Protein AF-A0AAD5GA81-F1 (afdb_monomer_lite)

Sequence (145 aa):
MSVRDPRLLFPRLLDACACQGITFKKALFVPNMSIYTKVGSSSSLPPTGSEVDYSWQMTLQTVWEDIICNKRGNPKKVDPVSSVREYDNDTSVKSCENSMVFSSLPLAINYLRKTAEQDKSVRLQVLVTGSIHLIGDVLKLVKKY

Radius of gyration: 19.94 Å; chains: 1; bounding box: 60×32×57 Å

pLDDT: mean 73.56, std 21.44, range [31.12, 93.56]

Secondary structure (DSSP, 8-state):
-PPPPHHHHHHHHHHHHHTTT------EE--S--TT--SS-TT-PPPTT-----HHHHHHHHHHHHHHHHHHS---------------------TT---EE-SSHHHHHHHHHHHHHH-TT--------S-HHHHHHHHHHHH--

InterPro domains:
  IPR001645 Folylpolyglutamate synthetase [PTHR11136] (1-143)
  IPR036615 Mur ligase, C-terminal domain superfamily [G3DSA:3.90.190.20] (56-145)
  IPR036615 Mur ligase, C-terminal domain superfamily [SSF53244] (71-143)

Organism: Ambrosia artemisiifolia (NCBI:txid4212)

Structure (mmCIF, N/CA/C/O backbone):
data_AF-A0AAD5GA81-F1
#
_entry.id   AF-A0AAD5GA81-F1
#
loop_
_atom_site.group_PDB
_atom_site.id
_atom_site.type_symbol
_atom_site.label_atom_id
_atom_site.label_alt_id
_atom_site.label_comp_id
_atom_site.label_asym_id
_atom_site.label_entity_id
_atom_site.label_seq_id
_atom_site.pdbx_PDB_ins_code
_atom_site.Cartn_x
_atom_site.Cartn_y
_atom_site.Cartn_z
_atom_site.occupancy
_atom_site.B_iso_or_equiv
_atom_site.auth_seq_id
_atom_site.auth_comp_id
_atom_site.auth_asym_id
_atom_site.auth_atom_id
_atom_site.pdbx_PDB_model_num
ATOM 1 N N . MET A 1 1 ? 19.587 -5.791 -7.230 1.00 47.44 1 MET A N 1
ATOM 2 C CA . MET A 1 1 ? 18.347 -6.540 -7.538 1.00 47.44 1 MET A CA 1
ATOM 3 C C . MET A 1 1 ? 17.605 -5.762 -8.612 1.00 47.44 1 MET A C 1
ATOM 5 O O . MET A 1 1 ? 17.333 -4.594 -8.374 1.00 47.44 1 MET A O 1
ATOM 9 N N . SER A 1 2 ? 17.339 -6.351 -9.782 1.00 64.00 2 SER A N 1
ATOM 10 C CA . SER A 1 2 ? 16.494 -5.701 -10.797 1.00 64.00 2 SER A CA 1
ATOM 11 C C . SER A 1 2 ? 15.056 -5.625 -10.275 1.00 64.00 2 SER A C 1
ATOM 13 O O . SER A 1 2 ? 14.534 -6.617 -9.758 1.00 64.00 2 SER A O 1
ATOM 15 N N . VAL A 1 3 ? 14.447 -4.441 -10.331 1.00 74.44 3 VAL A N 1
ATOM 16 C CA . VAL A 1 3 ? 13.067 -4.227 -9.887 1.00 74.44 3 VAL A CA 1
ATOM 17 C C . VAL A 1 3 ? 12.136 -4.863 -10.917 1.00 74.44 3 VAL A C 1
ATOM 19 O O . VAL A 1 3 ? 12.261 -4.615 -12.113 1.00 74.44 3 VAL A O 1
ATOM 22 N N . ARG A 1 4 ? 11.223 -5.726 -10.466 1.00 82.25 4 ARG A N 1
ATOM 23 C CA . ARG A 1 4 ? 10.251 -6.367 -11.360 1.00 82.25 4 ARG A CA 1
ATOM 24 C C . ARG A 1 4 ? 9.244 -5.337 -11.869 1.00 82.25 4 ARG A C 1
ATOM 26 O O . ARG A 1 4 ? 8.794 -4.491 -11.101 1.00 82.25 4 ARG A O 1
ATOM 33 N N . ASP A 1 5 ? 8.850 -5.473 -13.131 1.00 89.25 5 ASP A N 1
ATOM 34 C CA . ASP A 1 5 ? 7.887 -4.577 -13.768 1.00 89.25 5 ASP A CA 1
ATOM 35 C C . ASP A 1 5 ? 6.504 -4.642 -13.072 1.00 89.25 5 ASP A C 1
ATOM 37 O O . ASP A 1 5 ? 5.866 -5.707 -13.067 1.00 89.25 5 ASP A O 1
ATOM 41 N N . PRO A 1 6 ? 6.007 -3.530 -12.492 1.00 90.12 6 PRO A N 1
ATOM 42 C CA . PRO A 1 6 ? 4.715 -3.485 -11.815 1.00 90.12 6 PRO A CA 1
ATOM 43 C C . PRO A 1 6 ? 3.542 -3.765 -12.758 1.00 90.12 6 PRO A C 1
ATOM 45 O O . PRO A 1 6 ? 2.535 -4.318 -12.311 1.00 90.12 6 PRO A O 1
ATOM 48 N N . ARG A 1 7 ? 3.684 -3.477 -14.061 1.00 91.56 7 ARG A N 1
ATOM 49 C CA . ARG A 1 7 ? 2.654 -3.764 -15.072 1.00 91.56 7 ARG A CA 1
ATOM 50 C C . ARG A 1 7 ? 2.440 -5.258 -15.278 1.00 91.56 7 ARG A C 1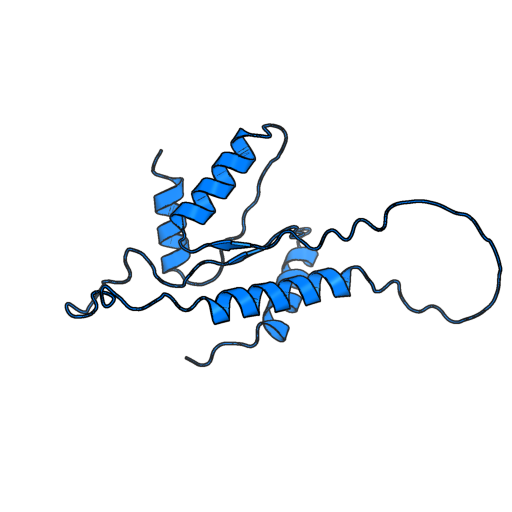
ATOM 52 O O . ARG A 1 7 ? 1.353 -5.664 -15.668 1.00 91.56 7 ARG A O 1
ATOM 59 N N . LEU A 1 8 ? 3.443 -6.084 -14.983 1.00 90.88 8 LEU A N 1
ATOM 60 C CA . LEU A 1 8 ? 3.329 -7.544 -15.030 1.00 90.88 8 LEU A CA 1
ATOM 61 C C . LEU A 1 8 ? 2.941 -8.137 -13.672 1.00 90.88 8 LEU A C 1
ATOM 63 O O . LEU A 1 8 ? 2.270 -9.169 -13.613 1.00 90.88 8 LEU A O 1
ATOM 67 N N . LEU A 1 9 ? 3.365 -7.502 -12.576 1.00 90.94 9 LEU A N 1
ATOM 68 C CA . LEU A 1 9 ? 3.114 -7.990 -11.223 1.00 90.94 9 LEU A CA 1
ATOM 69 C C . LEU A 1 9 ? 1.677 -7.761 -10.759 1.00 90.94 9 LEU A C 1
ATOM 71 O O . LEU A 1 9 ? 1.040 -8.701 -10.280 1.00 90.94 9 LEU A O 1
ATOM 75 N N . PHE A 1 10 ? 1.169 -6.532 -10.876 1.00 91.94 10 PHE A N 1
ATOM 76 C CA . PHE A 1 10 ? -0.140 -6.192 -10.324 1.00 91.94 10 PHE A CA 1
ATOM 77 C C . PHE A 1 10 ? -1.288 -6.965 -10.973 1.00 91.94 10 PHE A C 1
ATOM 79 O O . PHE A 1 10 ? -2.100 -7.488 -10.214 1.00 91.94 10 PHE A O 1
ATOM 86 N N . PRO A 1 11 ? -1.369 -7.148 -12.307 1.00 91.81 11 PRO A N 1
ATOM 87 C CA . PRO A 1 11 ? -2.467 -7.915 -12.890 1.00 91.81 11 PRO A CA 1
ATOM 88 C C . PRO A 1 11 ? -2.500 -9.351 -12.373 1.00 91.81 11 PRO A C 1
ATOM 90 O O . PRO A 1 11 ? -3.552 -9.814 -11.951 1.00 91.81 11 PRO A O 1
ATOM 93 N N . ARG A 1 12 ? -1.337 -10.011 -12.285 1.00 91.31 12 ARG A N 1
ATOM 94 C CA . ARG A 1 12 ? -1.233 -11.384 -11.771 1.00 91.31 12 ARG A CA 1
ATOM 95 C C . ARG A 1 12 ? -1.626 -11.491 -10.301 1.00 91.31 12 ARG A C 1
ATOM 97 O O . ARG A 1 12 ? -2.300 -12.445 -9.928 1.00 91.31 12 ARG A O 1
ATOM 104 N N . LEU A 1 13 ? -1.223 -10.522 -9.476 1.00 91.00 13 LEU A N 1
ATOM 105 C CA . LEU A 1 13 ? -1.645 -10.450 -8.075 1.00 91.00 13 LEU A CA 1
ATOM 106 C C . LEU A 1 13 ? -3.165 -10.280 -7.971 1.00 91.00 13 LEU A C 1
ATOM 108 O O . LEU A 1 13 ? -3.818 -11.011 -7.233 1.00 91.00 13 LEU A O 1
ATOM 112 N N . LEU A 1 14 ? -3.721 -9.332 -8.729 1.00 90.75 14 LEU A N 1
ATOM 113 C CA . LEU A 1 14 ? -5.155 -9.065 -8.758 1.00 90.75 14 LEU A CA 1
ATOM 114 C C . LEU A 1 14 ? -5.945 -10.297 -9.207 1.00 90.75 14 LEU A C 1
ATOM 116 O O . LEU A 1 14 ? -6.953 -10.610 -8.586 1.00 90.75 14 LEU A O 1
ATOM 120 N N . ASP A 1 15 ? -5.494 -10.991 -10.251 1.00 91.00 15 ASP A N 1
ATOM 121 C CA . ASP A 1 15 ? -6.168 -12.177 -10.785 1.00 91.00 15 ASP A CA 1
ATOM 122 C C . ASP A 1 15 ? -6.116 -13.339 -9.787 1.00 91.00 15 ASP A C 1
ATOM 124 O O . ASP A 1 15 ? -7.146 -13.943 -9.496 1.00 91.00 15 ASP A O 1
ATOM 128 N N . ALA A 1 16 ? -4.950 -13.596 -9.183 1.00 92.38 16 ALA A N 1
ATOM 129 C CA . ALA A 1 16 ? -4.801 -14.635 -8.166 1.00 92.38 16 ALA A CA 1
ATOM 130 C C . ALA A 1 16 ? -5.704 -14.385 -6.946 1.00 92.38 16 ALA A C 1
ATOM 132 O O . ALA A 1 16 ? -6.354 -15.306 -6.452 1.00 92.38 16 ALA A O 1
ATOM 133 N N . CYS A 1 17 ? -5.787 -13.136 -6.480 1.00 90.38 17 CYS A N 1
ATOM 134 C CA . CYS A 1 17 ? -6.677 -12.756 -5.386 1.00 90.38 17 CYS A CA 1
ATOM 135 C C . CYS A 1 17 ? -8.157 -12.793 -5.796 1.00 90.38 17 CYS A C 1
ATOM 137 O O . CYS A 1 17 ? -8.992 -13.238 -5.009 1.00 90.38 17 CYS A O 1
ATOM 139 N N . ALA A 1 18 ? -8.495 -12.401 -7.027 1.00 90.12 18 ALA A N 1
ATOM 140 C CA . ALA A 1 18 ? -9.862 -12.461 -7.539 1.00 90.12 18 ALA A CA 1
ATOM 141 C C . ALA A 1 18 ? -10.376 -13.905 -7.642 1.00 90.12 18 ALA A C 1
ATOM 143 O O . ALA A 1 18 ? -11.527 -14.158 -7.293 1.00 90.12 18 ALA A O 1
ATOM 144 N N . CYS A 1 19 ? -9.523 -14.865 -8.022 1.00 90.88 19 CYS A N 1
ATOM 145 C CA . CYS A 1 19 ? -9.850 -16.296 -7.975 1.00 90.88 19 CYS A CA 1
ATOM 146 C C . CYS A 1 19 ? -10.203 -16.785 -6.559 1.00 90.88 19 CYS A C 1
ATOM 148 O O . CYS A 1 19 ? -10.905 -17.780 -6.414 1.00 90.88 19 CYS A O 1
ATOM 150 N N . GLN A 1 20 ? -9.746 -16.080 -5.522 1.00 90.81 20 GLN A N 1
ATOM 151 C CA . GLN A 1 20 ? -10.065 -16.347 -4.118 1.00 90.81 20 GLN A CA 1
ATOM 152 C C . GLN A 1 20 ? -11.218 -15.471 -3.589 1.00 90.81 20 GLN A C 1
ATOM 154 O O . GLN A 1 20 ? -11.482 -15.459 -2.390 1.00 90.81 20 GLN A O 1
ATOM 159 N N . GLY A 1 21 ? -11.897 -14.712 -4.457 1.00 88.25 21 GLY A N 1
ATOM 160 C CA . GLY A 1 21 ? -12.982 -13.802 -4.075 1.00 88.25 21 GLY A CA 1
ATOM 161 C C . GLY A 1 21 ? -12.517 -12.500 -3.411 1.00 88.25 21 GLY A C 1
ATOM 162 O O . GLY A 1 21 ? -13.339 -11.747 -2.891 1.00 88.25 21 GLY A O 1
ATOM 163 N N . ILE A 1 22 ? -11.215 -12.205 -3.425 1.00 89.19 22 ILE A N 1
ATOM 164 C CA . ILE A 1 22 ? -10.642 -11.002 -2.819 1.00 89.19 22 ILE A CA 1
ATOM 165 C C . ILE A 1 22 ? -10.544 -9.904 -3.881 1.00 89.19 22 ILE A C 1
ATOM 167 O O . ILE A 1 22 ? -9.819 -10.028 -4.867 1.00 89.19 22 ILE A O 1
ATOM 171 N N . THR A 1 23 ? -11.241 -8.787 -3.655 1.00 88.12 23 THR A N 1
ATOM 172 C CA . THR A 1 23 ? -11.159 -7.597 -4.516 1.00 88.12 23 THR A CA 1
ATOM 173 C C . THR A 1 23 ? -10.509 -6.435 -3.781 1.00 88.12 23 THR A C 1
ATOM 175 O O . THR A 1 23 ? -10.919 -6.098 -2.669 1.00 88.12 23 THR A O 1
ATOM 178 N N . PHE A 1 24 ? -9.552 -5.769 -4.420 1.00 88.56 24 PHE A N 1
ATOM 179 C CA . PHE A 1 24 ? -8.898 -4.596 -3.849 1.00 88.56 24 PHE A CA 1
ATOM 180 C C . PHE A 1 24 ? -9.608 -3.310 -4.267 1.00 88.56 24 PHE A C 1
ATOM 182 O O . PHE A 1 24 ? -9.969 -3.132 -5.430 1.00 88.56 24 PHE A O 1
ATOM 189 N N . LYS A 1 25 ? -9.806 -2.405 -3.305 1.00 85.25 25 LYS A N 1
ATOM 190 C CA . LYS A 1 25 ? -10.414 -1.085 -3.539 1.00 85.25 25 LYS A CA 1
ATOM 191 C C . LYS A 1 25 ? -9.382 0.039 -3.601 1.00 85.25 25 LYS A C 1
ATOM 193 O O . LYS A 1 25 ? -9.598 1.008 -4.317 1.00 85.25 25 LYS A O 1
ATOM 198 N N . LYS A 1 26 ? -8.295 -0.083 -2.833 1.00 89.00 26 LYS A N 1
ATOM 199 C CA . LYS A 1 26 ? -7.243 0.929 -2.671 1.00 89.00 26 LYS A CA 1
ATOM 200 C C . LYS A 1 26 ? -5.885 0.244 -2.517 1.00 89.00 26 LYS A C 1
ATOM 202 O O . LYS A 1 26 ? -5.837 -0.870 -1.993 1.00 89.00 26 LYS A O 1
ATOM 207 N N . ALA A 1 27 ? -4.812 0.923 -2.915 1.00 92.94 27 ALA A N 1
ATOM 208 C CA . ALA A 1 27 ? -3.441 0.529 -2.601 1.00 92.94 27 ALA A CA 1
ATOM 209 C C . ALA A 1 27 ? -2.724 1.649 -1.842 1.00 92.94 27 ALA A C 1
ATOM 211 O O . ALA A 1 27 ? -2.877 2.827 -2.163 1.00 92.94 27 ALA A O 1
ATOM 212 N N . LEU A 1 28 ? -1.951 1.274 -0.823 1.00 93.56 28 LEU A N 1
ATOM 213 C CA . LEU A 1 28 ? -1.114 2.200 -0.067 1.00 93.56 28 LEU A CA 1
ATOM 214 C C . LEU A 1 28 ? 0.351 1.869 -0.344 1.00 93.56 28 LEU A C 1
ATOM 216 O O . LEU A 1 28 ? 0.770 0.726 -0.157 1.00 93.56 28 LEU A O 1
ATOM 220 N N . PHE A 1 29 ? 1.125 2.864 -0.762 1.00 92.50 29 PHE A N 1
ATOM 221 C CA . PHE A 1 29 ? 2.543 2.713 -1.064 1.00 92.50 29 PHE A CA 1
ATOM 222 C C . PHE A 1 29 ? 3.375 3.444 -0.017 1.00 92.50 29 PHE A C 1
ATOM 224 O O . PHE A 1 29 ? 3.120 4.600 0.313 1.00 92.50 29 PHE A O 1
ATOM 231 N N . VAL A 1 30 ? 4.376 2.752 0.517 1.00 89.88 30 VAL A N 1
ATOM 232 C CA . VAL A 1 30 ? 5.268 3.256 1.564 1.00 89.88 30 VAL A CA 1
ATOM 233 C C . VAL A 1 30 ? 6.728 3.065 1.140 1.00 89.88 30 VAL A C 1
ATOM 235 O O . VAL A 1 30 ? 7.033 2.138 0.378 1.00 89.88 30 VAL A O 1
ATOM 238 N N . PRO A 1 31 ? 7.651 3.915 1.613 1.00 85.25 31 PRO A N 1
ATOM 239 C CA . PRO A 1 31 ? 9.080 3.724 1.436 1.00 85.25 31 PRO A CA 1
ATOM 240 C C . PRO A 1 31 ? 9.548 2.369 1.950 1.00 85.25 31 PRO A C 1
ATOM 242 O O . PRO A 1 31 ? 9.064 1.864 2.961 1.00 85.25 31 PRO A O 1
ATOM 245 N N . ASN A 1 32 ? 10.566 1.817 1.292 1.00 71.31 32 ASN A N 1
ATOM 246 C CA . ASN A 1 32 ? 11.200 0.557 1.690 1.00 71.31 32 ASN A CA 1
ATOM 247 C C . ASN A 1 32 ? 12.126 0.708 2.917 1.00 71.31 32 ASN A C 1
ATOM 249 O O . ASN A 1 32 ? 12.876 -0.205 3.255 1.00 71.31 32 ASN A O 1
ATOM 253 N N . MET A 1 33 ? 12.122 1.869 3.576 1.00 65.06 33 MET A N 1
ATOM 254 C CA . MET A 1 33 ? 12.928 2.086 4.771 1.00 65.06 33 MET A CA 1
ATOM 255 C C . MET A 1 33 ? 12.235 1.423 5.959 1.00 65.06 33 MET A C 1
ATOM 257 O O . MET A 1 33 ? 11.301 1.971 6.542 1.00 65.06 33 MET A O 1
ATOM 261 N N . SER A 1 34 ? 12.686 0.218 6.303 1.00 56.88 34 SER A N 1
ATOM 262 C CA . SER A 1 34 ? 12.358 -0.376 7.593 1.00 56.88 34 SER A CA 1
ATOM 263 C C . SER A 1 34 ? 13.030 0.441 8.693 1.00 56.88 34 SER A C 1
ATOM 265 O O . SER A 1 34 ? 14.189 0.841 8.578 1.00 56.88 34 SER A O 1
ATOM 267 N N . ILE A 1 35 ? 12.316 0.646 9.797 1.00 56.00 35 ILE A N 1
ATOM 268 C CA . ILE A 1 35 ? 12.865 1.306 10.991 1.00 56.00 35 ILE A CA 1
ATOM 269 C C . ILE A 1 35 ? 14.007 0.452 11.593 1.00 56.00 35 ILE A C 1
ATOM 271 O O . ILE A 1 35 ? 14.835 0.956 12.348 1.00 56.00 35 ILE A O 1
ATOM 275 N N . TYR A 1 36 ? 14.092 -0.836 11.224 1.00 50.53 36 TYR A N 1
ATOM 276 C CA . TYR A 1 36 ? 14.969 -1.828 11.845 1.00 50.53 36 TYR A CA 1
ATOM 277 C C . TYR A 1 36 ? 15.871 -2.597 10.867 1.00 50.53 36 TYR A C 1
ATOM 279 O O . TYR A 1 36 ? 16.430 -3.618 11.262 1.00 50.53 36 TYR A O 1
ATOM 287 N N . THR A 1 37 ? 16.100 -2.125 9.634 1.00 46.19 37 THR A N 1
ATOM 288 C CA . THR A 1 37 ? 17.048 -2.736 8.662 1.00 46.19 37 THR A CA 1
ATOM 289 C C . THR A 1 37 ? 18.526 -2.732 9.097 1.00 46.19 37 THR A C 1
ATOM 291 O O . THR A 1 37 ? 19.429 -2.856 8.275 1.00 46.19 37 THR A O 1
ATOM 294 N N . LYS A 1 38 ? 18.810 -2.620 10.396 1.00 47.47 38 LYS A N 1
ATOM 295 C CA . LYS A 1 38 ? 20.154 -2.627 10.967 1.00 47.47 38 LYS A CA 1
ATOM 296 C C . LYS A 1 38 ? 20.436 -3.950 11.676 1.00 47.47 38 LYS A C 1
ATOM 298 O O . LYS A 1 38 ? 20.636 -4.003 12.883 1.00 47.47 38 LYS A O 1
ATOM 303 N N . VAL A 1 39 ? 20.491 -5.027 10.898 1.00 45.34 39 VAL A N 1
ATOM 304 C CA . VAL A 1 39 ? 21.197 -6.252 11.296 1.00 45.34 39 VAL A CA 1
ATOM 305 C C . VAL A 1 39 ? 22.412 -6.361 10.376 1.00 45.34 39 VAL A C 1
ATOM 307 O O . VAL A 1 39 ? 22.305 -6.869 9.267 1.00 45.34 39 VAL A O 1
ATOM 310 N N . GLY A 1 40 ? 23.548 -5.787 10.798 1.00 43.53 40 GLY A N 1
ATOM 311 C CA . GLY A 1 40 ? 24.853 -6.104 10.197 1.00 43.53 40 GLY A CA 1
ATOM 312 C C . GLY A 1 40 ? 25.761 -4.976 9.685 1.00 43.53 40 GLY A C 1
ATOM 313 O O . GLY A 1 40 ? 26.821 -5.301 9.163 1.00 43.53 40 GLY A O 1
ATOM 314 N N . SER A 1 41 ? 25.455 -3.678 9.805 1.00 39.34 41 SER A N 1
ATOM 315 C CA . SER A 1 41 ? 26.441 -2.633 9.445 1.00 39.34 41 SER A CA 1
ATOM 316 C C . SER A 1 41 ? 26.256 -1.330 10.221 1.00 39.34 41 SER A C 1
ATOM 318 O O . SER A 1 41 ? 25.225 -0.662 10.149 1.00 39.34 41 SER A O 1
ATOM 320 N N . SER A 1 42 ? 27.297 -0.950 10.955 1.00 41.28 42 SER A N 1
ATOM 321 C CA . SER A 1 42 ? 27.374 0.233 11.817 1.00 41.28 42 SER A CA 1
ATOM 322 C C . SER A 1 42 ? 27.518 1.565 11.059 1.00 41.28 42 SER A C 1
ATOM 324 O O . SER A 1 42 ? 27.808 2.572 11.691 1.00 41.28 42 SER A O 1
ATOM 326 N N . SER A 1 43 ? 27.316 1.612 9.736 1.00 38.22 43 SER A N 1
ATOM 327 C CA . SER A 1 43 ? 27.669 2.780 8.906 1.00 38.22 43 SER A CA 1
ATOM 328 C C . SER A 1 43 ? 26.526 3.446 8.131 1.00 38.22 43 SER A C 1
ATOM 330 O O . SER A 1 43 ? 26.739 4.520 7.585 1.00 38.22 43 SER A O 1
ATOM 332 N N . SER A 1 44 ? 25.305 2.908 8.108 1.00 46.12 44 SER A N 1
ATOM 333 C CA . SER A 1 44 ? 24.176 3.578 7.443 1.00 46.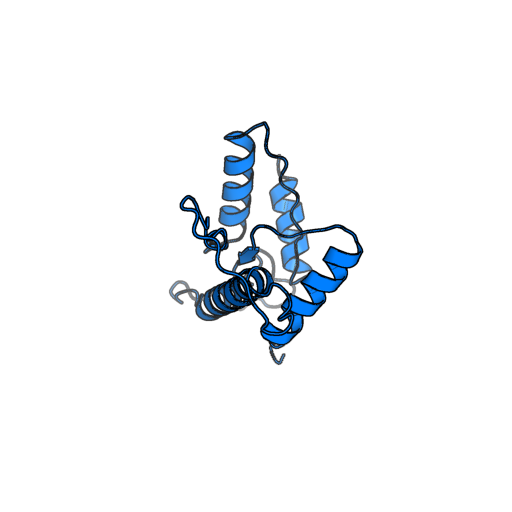12 44 SER A CA 1
ATOM 334 C C . SER A 1 44 ? 23.250 4.236 8.465 1.00 46.12 44 SER A C 1
ATOM 336 O O . SER A 1 44 ? 22.218 3.705 8.875 1.00 46.12 44 SER A O 1
ATOM 338 N N . LEU A 1 45 ? 23.647 5.409 8.949 1.00 47.50 45 LEU A N 1
ATOM 339 C CA . LEU A 1 45 ? 22.640 6.432 9.224 1.00 47.50 45 LEU A CA 1
ATOM 340 C C . LEU A 1 45 ? 22.168 6.926 7.845 1.00 47.50 45 LEU A C 1
ATOM 342 O O . LEU A 1 45 ? 23.030 7.142 6.989 1.00 47.50 45 LEU A O 1
ATOM 346 N N . PRO A 1 46 ? 20.854 7.065 7.572 1.00 48.03 46 PRO A N 1
ATOM 347 C CA . PRO A 1 46 ? 20.453 7.847 6.412 1.00 48.03 46 PRO A CA 1
ATOM 348 C C . PRO A 1 46 ? 21.111 9.225 6.572 1.00 48.03 46 PRO A C 1
ATOM 350 O O . PRO A 1 46 ? 21.111 9.746 7.694 1.00 48.03 46 PRO A O 1
ATOM 353 N N . PRO A 1 47 ? 21.724 9.794 5.522 1.00 42.69 47 PRO A N 1
ATOM 354 C CA . PRO A 1 47 ? 22.251 11.143 5.603 1.00 42.69 47 PRO A CA 1
ATOM 355 C C . PRO A 1 47 ? 21.107 12.031 6.079 1.00 42.69 47 PRO A C 1
ATOM 357 O O . PRO A 1 47 ? 20.055 12.086 5.439 1.00 42.69 47 PRO A O 1
ATOM 360 N N . THR A 1 48 ? 21.272 12.668 7.233 1.00 44.09 48 THR A N 1
ATOM 361 C CA . THR A 1 48 ? 20.377 13.713 7.722 1.00 44.09 48 THR A CA 1
ATOM 362 C C . THR A 1 48 ? 20.395 14.824 6.670 1.00 44.09 48 THR A C 1
ATOM 364 O O . THR A 1 48 ? 21.281 15.670 6.683 1.00 44.09 48 THR A O 1
ATOM 367 N N . GLY A 1 49 ? 19.495 14.750 5.684 1.00 48.56 49 GLY A N 1
ATOM 368 C CA . GLY A 1 49 ? 19.461 15.664 4.539 1.00 48.56 49 GLY A CA 1
ATOM 369 C C . GLY A 1 49 ? 19.224 15.038 3.160 1.00 48.56 49 GLY A C 1
ATOM 370 O O . GLY A 1 49 ? 19.044 15.796 2.214 1.00 48.56 49 GLY A O 1
ATOM 371 N N . SER A 1 50 ? 19.187 13.707 2.995 1.00 56.66 50 SER A N 1
ATOM 372 C CA . SER A 1 50 ? 18.754 13.130 1.711 1.00 56.66 50 SER A CA 1
ATOM 373 C C . SER A 1 50 ? 17.227 13.124 1.638 1.00 56.66 50 SER A C 1
ATOM 375 O O . SER A 1 50 ? 16.581 12.356 2.356 1.00 56.66 50 SER A O 1
ATOM 377 N N . GLU A 1 51 ? 16.656 13.982 0.794 1.00 65.31 51 GLU A N 1
ATOM 378 C CA . GLU A 1 51 ? 15.243 13.934 0.421 1.00 65.31 51 GLU A CA 1
ATOM 379 C C . GLU A 1 51 ? 14.882 12.497 0.014 1.00 65.31 51 GLU A C 1
ATOM 381 O O . GLU A 1 51 ? 15.563 11.874 -0.805 1.00 65.31 51 GLU A O 1
ATOM 386 N N . VAL A 1 52 ? 13.877 11.918 0.674 1.00 72.56 52 VAL A N 1
ATOM 387 C CA . VAL A 1 52 ? 13.451 10.548 0.377 1.00 72.56 52 VAL A CA 1
ATOM 388 C C . VAL A 1 52 ? 12.786 10.575 -0.992 1.00 72.56 52 VAL A C 1
ATOM 390 O O . VAL A 1 52 ? 11.713 11.149 -1.141 1.00 72.56 52 VAL A O 1
ATOM 393 N N . ASP A 1 53 ? 13.421 9.960 -1.985 1.00 82.25 53 ASP A N 1
ATOM 394 C CA . ASP A 1 53 ? 12.847 9.855 -3.321 1.00 82.25 53 ASP A CA 1
ATOM 395 C C . ASP A 1 53 ? 11.612 8.936 -3.308 1.00 82.25 53 ASP A C 1
ATOM 397 O O . ASP A 1 53 ? 11.709 7.735 -3.035 1.00 82.25 53 ASP A O 1
ATOM 401 N N . TYR A 1 54 ? 10.445 9.515 -3.604 1.00 84.88 54 TYR A N 1
ATOM 402 C CA . TYR A 1 54 ? 9.166 8.807 -3.726 1.00 84.88 54 TYR A CA 1
ATOM 403 C C . TYR A 1 54 ? 8.801 8.477 -5.178 1.00 84.88 54 TYR A C 1
ATOM 405 O O . TYR A 1 54 ? 7.715 7.948 -5.423 1.00 84.88 54 TYR A O 1
ATOM 413 N N . SER A 1 55 ? 9.672 8.768 -6.154 1.00 87.88 55 SER A N 1
ATOM 414 C CA . SER A 1 55 ? 9.385 8.583 -7.586 1.00 87.88 55 SER A CA 1
ATOM 415 C C . SER A 1 55 ? 8.946 7.157 -7.900 1.00 87.88 55 SER A C 1
ATOM 417 O O . SER A 1 55 ? 8.033 6.934 -8.699 1.00 87.88 55 SER A O 1
ATOM 419 N N . TRP A 1 56 ? 9.536 6.174 -7.217 1.00 88.31 56 TRP A N 1
ATOM 420 C CA . TRP A 1 56 ? 9.131 4.782 -7.360 1.00 88.31 56 TRP A CA 1
ATOM 421 C C . TRP A 1 56 ? 7.725 4.512 -6.812 1.00 88.31 56 TRP A C 1
ATOM 423 O O . TRP A 1 56 ? 6.916 3.885 -7.491 1.00 88.31 56 TRP A O 1
ATOM 433 N N . GLN A 1 57 ? 7.395 4.998 -5.614 1.00 90.44 57 GLN A N 1
ATOM 434 C CA . GLN A 1 57 ? 6.063 4.835 -5.023 1.00 90.44 57 GLN A CA 1
ATOM 435 C C . GLN A 1 57 ? 4.987 5.521 -5.871 1.00 90.44 57 GLN A C 1
ATOM 437 O O . GLN A 1 57 ? 3.926 4.937 -6.080 1.00 90.44 57 GLN A O 1
ATOM 442 N N . MET A 1 58 ? 5.281 6.705 -6.412 1.00 89.81 58 MET A N 1
ATOM 443 C CA . MET A 1 58 ? 4.393 7.404 -7.345 1.00 89.81 58 MET A CA 1
ATOM 444 C C . MET A 1 58 ? 4.223 6.610 -8.645 1.00 89.81 58 MET A C 1
ATOM 446 O O . MET A 1 58 ? 3.107 6.439 -9.122 1.00 89.81 58 MET A O 1
ATOM 450 N N . THR A 1 59 ? 5.304 6.033 -9.182 1.00 91.44 59 THR A N 1
ATOM 451 C CA . THR A 1 59 ? 5.234 5.153 -10.363 1.00 91.44 59 THR A CA 1
ATOM 452 C C . THR A 1 59 ? 4.336 3.943 -10.102 1.00 91.44 59 THR A C 1
ATOM 454 O O . THR A 1 59 ? 3.497 3.601 -10.935 1.00 91.44 59 THR A O 1
ATOM 457 N N . LEU A 1 60 ? 4.479 3.302 -8.937 1.00 91.69 60 LEU A N 1
ATOM 458 C CA . LEU A 1 60 ? 3.625 2.185 -8.535 1.00 91.69 60 LEU A CA 1
ATOM 459 C C . LEU A 1 60 ? 2.157 2.599 -8.417 1.00 91.69 60 LEU A C 1
ATOM 461 O O . LEU A 1 60 ? 1.293 1.858 -8.883 1.00 91.69 60 LEU A O 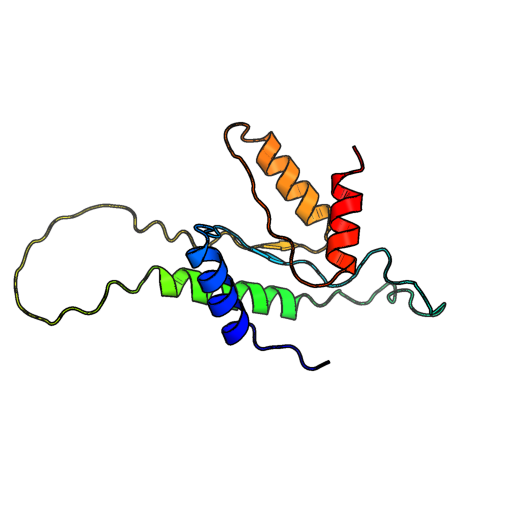1
ATOM 465 N N . GLN A 1 61 ? 1.884 3.767 -7.832 1.00 92.25 61 GLN A N 1
ATOM 466 C CA . GLN A 1 61 ? 0.535 4.314 -7.738 1.00 92.25 61 GLN A CA 1
ATOM 467 C C . GLN A 1 61 ? -0.081 4.505 -9.122 1.00 92.25 61 GLN A C 1
ATOM 469 O O . GLN A 1 61 ? -1.153 3.962 -9.379 1.00 92.25 61 GLN A O 1
ATOM 474 N N . THR A 1 62 ? 0.619 5.191 -10.026 1.00 91.38 62 THR A N 1
ATOM 475 C CA . THR A 1 62 ? 0.137 5.447 -11.387 1.00 91.38 62 THR A CA 1
ATOM 476 C C . THR A 1 62 ? -0.164 4.148 -12.128 1.00 91.38 62 THR A C 1
ATOM 478 O O . THR A 1 62 ? -1.215 4.013 -12.747 1.00 91.38 62 THR A O 1
ATOM 481 N N . VAL A 1 63 ? 0.731 3.157 -12.048 1.00 92.44 63 VAL A N 1
ATOM 482 C CA . VAL A 1 63 ? 0.523 1.859 -12.710 1.00 92.44 63 VAL A CA 1
ATOM 483 C C . VAL A 1 63 ? -0.644 1.092 -12.088 1.00 92.44 63 VAL A C 1
ATOM 485 O O . VAL A 1 63 ? -1.423 0.468 -12.805 1.00 92.44 63 VAL A O 1
ATOM 488 N N . TRP A 1 64 ? -0.786 1.123 -10.763 1.00 91.81 64 TRP A N 1
ATOM 489 C CA . TRP A 1 64 ? -1.910 0.487 -10.081 1.00 91.81 64 TRP A CA 1
ATOM 490 C C . TRP A 1 64 ? -3.249 1.100 -10.500 1.00 91.81 64 TRP A C 1
ATOM 492 O O . TRP A 1 64 ? -4.182 0.369 -10.836 1.00 91.81 64 TRP A O 1
ATOM 502 N N . GLU A 1 65 ? -3.341 2.429 -10.496 1.00 90.69 65 GLU A N 1
ATOM 503 C CA . GLU A 1 65 ? -4.548 3.154 -10.887 1.00 90.69 65 GLU A CA 1
ATOM 504 C C . GLU A 1 65 ? -4.896 2.892 -12.354 1.00 90.69 65 GLU A C 1
ATOM 506 O O . GLU A 1 65 ? -6.031 2.515 -12.634 1.00 90.69 65 GLU A O 1
ATOM 511 N N . ASP A 1 66 ? -3.921 2.946 -13.267 1.00 89.94 66 ASP A N 1
ATOM 512 C CA . ASP A 1 66 ? -4.114 2.606 -14.683 1.00 89.94 66 ASP A CA 1
ATOM 513 C C . ASP A 1 66 ? -4.725 1.204 -14.861 1.00 89.94 66 ASP A C 1
ATOM 515 O O . ASP A 1 66 ? -5.726 1.030 -15.558 1.00 89.94 66 ASP A O 1
ATOM 519 N N . ILE A 1 67 ? -4.208 0.199 -14.145 1.00 88.44 67 ILE A N 1
ATOM 520 C CA . ILE A 1 67 ? -4.714 -1.181 -14.216 1.00 88.44 67 ILE A CA 1
ATOM 521 C C . ILE A 1 67 ? -6.145 -1.293 -13.675 1.00 88.44 67 ILE A C 1
ATOM 523 O O . ILE A 1 67 ? -6.984 -1.964 -14.285 1.00 88.44 67 ILE A O 1
ATOM 527 N N . ILE A 1 68 ? -6.444 -0.670 -12.531 1.00 84.88 68 ILE A N 1
ATOM 528 C CA . ILE A 1 68 ? -7.774 -0.734 -11.906 1.00 84.88 68 ILE A CA 1
ATOM 529 C C . ILE A 1 68 ? -8.812 0.033 -12.735 1.00 84.88 68 ILE A C 1
ATOM 531 O O . ILE A 1 68 ? -9.940 -0.443 -12.897 1.00 84.88 68 ILE A O 1
ATOM 535 N N . CYS A 1 69 ? -8.434 1.184 -13.288 1.00 78.31 69 CYS A N 1
ATOM 536 C CA . CYS A 1 69 ? -9.252 1.987 -14.189 1.00 78.31 69 CYS A CA 1
ATOM 537 C C . CYS A 1 69 ? -9.535 1.230 -15.500 1.00 78.31 69 CYS A C 1
ATOM 539 O O . CYS A 1 69 ? -10.694 1.110 -15.902 1.00 78.31 69 CYS A O 1
ATOM 541 N N . ASN A 1 70 ? -8.509 0.651 -16.133 1.00 73.38 70 ASN A N 1
ATOM 542 C CA . ASN A 1 70 ? -8.645 -0.065 -17.404 1.00 73.38 70 ASN A CA 1
ATOM 543 C C . ASN A 1 70 ? -9.466 -1.362 -17.261 1.00 73.38 70 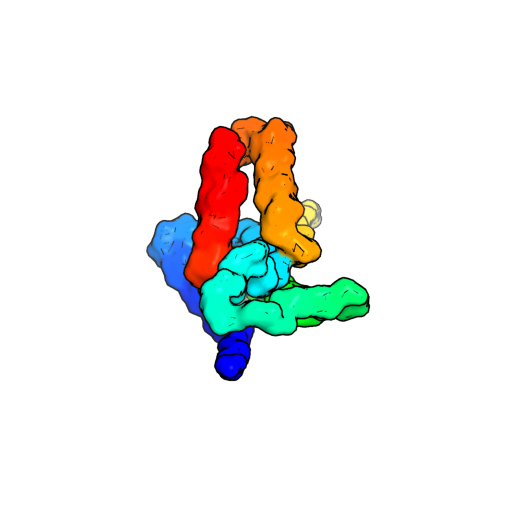ASN A C 1
ATOM 545 O O . ASN A 1 70 ? -10.318 -1.660 -18.096 1.00 73.38 70 ASN A O 1
ATOM 549 N N . LYS A 1 71 ? -9.313 -2.102 -16.150 1.00 63.16 71 LYS A N 1
ATOM 550 C CA . LYS A 1 71 ? -10.169 -3.270 -15.853 1.00 63.16 71 LYS A CA 1
ATOM 551 C C . LYS A 1 71 ? -11.650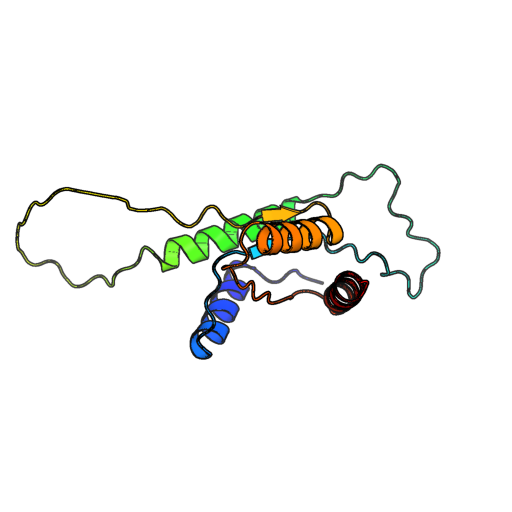 -2.911 -15.698 1.00 63.16 71 LYS A C 1
ATOM 553 O O . LYS A 1 71 ? -12.502 -3.763 -15.937 1.00 63.16 71 LYS A O 1
ATOM 558 N N . ARG A 1 72 ? -11.972 -1.678 -15.298 1.00 57.75 72 ARG A N 1
ATOM 559 C CA . ARG A 1 72 ? -13.355 -1.221 -15.098 1.00 57.75 72 ARG A CA 1
ATOM 560 C C . ARG A 1 72 ? -13.994 -0.652 -16.379 1.00 57.75 72 ARG A C 1
ATOM 562 O O . ARG A 1 72 ? -15.209 -0.499 -16.414 1.00 57.75 72 ARG A O 1
ATOM 569 N N . GLY A 1 73 ? -13.196 -0.380 -17.418 1.00 49.28 73 GLY A N 1
ATOM 570 C CA . GLY A 1 73 ? -13.614 0.237 -18.684 1.00 49.28 73 GLY A CA 1
ATOM 571 C C . GLY A 1 73 ? -13.775 -0.708 -19.879 1.00 49.28 73 GLY A C 1
ATOM 572 O O . GLY A 1 73 ? -13.929 -0.225 -20.995 1.00 49.28 73 GLY A O 1
ATOM 573 N N . ASN A 1 74 ? -13.743 -2.031 -19.686 1.00 41.62 74 ASN A N 1
ATOM 574 C CA . ASN A 1 74 ? -13.825 -2.992 -20.791 1.00 41.62 74 ASN A CA 1
ATOM 575 C C . ASN A 1 74 ? -15.070 -3.899 -20.667 1.00 41.62 74 ASN A C 1
ATOM 577 O O . ASN A 1 74 ? -14.948 -5.073 -20.301 1.00 41.62 74 ASN A O 1
ATOM 581 N N . PRO A 1 75 ? -16.292 -3.398 -20.948 1.00 42.50 75 PRO A N 1
ATOM 582 C CA . PRO A 1 75 ? -17.368 -4.290 -21.337 1.00 42.50 75 PRO A CA 1
ATOM 583 C C . PRO A 1 75 ? -16.948 -4.901 -22.675 1.00 42.50 75 PRO A C 1
ATOM 585 O O . PRO A 1 75 ? -16.596 -4.188 -23.612 1.00 42.50 75 PRO A O 1
ATOM 588 N N . LYS A 1 76 ? -16.908 -6.233 -22.726 1.00 39.09 76 LYS A N 1
ATOM 589 C CA . LYS A 1 76 ? -16.629 -7.028 -23.925 1.00 39.09 76 LYS A CA 1
ATOM 590 C C . LYS A 1 76 ? -17.194 -6.328 -25.168 1.00 39.09 76 LYS A C 1
ATOM 592 O O . LYS A 1 76 ? -18.403 -6.119 -25.235 1.00 39.09 76 LYS A O 1
ATOM 597 N N . LYS A 1 77 ? -16.336 -5.992 -26.139 1.00 39.88 77 LYS A N 1
ATOM 598 C CA . LYS A 1 77 ? -16.778 -5.723 -27.512 1.00 39.88 77 LYS A CA 1
ATOM 599 C C . LYS A 1 77 ? -17.617 -6.922 -27.953 1.00 39.88 77 LYS A C 1
ATOM 601 O O . LYS A 1 77 ? -17.073 -7.999 -28.178 1.00 39.88 77 LYS A O 1
ATOM 606 N N . VAL A 1 78 ? -18.927 -6.728 -28.003 1.00 39.00 78 VAL A N 1
ATOM 607 C CA . VAL A 1 78 ? -19.844 -7.534 -28.800 1.00 39.00 78 VAL A CA 1
ATOM 608 C C . VAL A 1 78 ? -20.186 -6.672 -30.010 1.00 39.00 78 VAL A C 1
ATOM 610 O O . VAL A 1 78 ? -20.335 -5.455 -29.888 1.00 39.00 78 VAL A O 1
ATOM 613 N N . ASP A 1 79 ? -20.177 -7.318 -31.166 1.00 33.41 79 ASP A N 1
ATOM 614 C CA . ASP A 1 79 ? -20.224 -6.770 -32.518 1.00 33.41 79 ASP A CA 1
ATOM 615 C C . ASP A 1 79 ? -21.322 -5.720 -32.784 1.00 33.41 79 ASP A C 1
ATOM 617 O O . ASP A 1 79 ? -22.352 -5.688 -32.104 1.00 33.41 79 ASP A O 1
ATOM 621 N N . PRO A 1 80 ? -21.132 -4.844 -33.793 1.00 46.81 80 PRO A N 1
ATOM 622 C CA . PRO A 1 80 ? -22.038 -3.743 -34.056 1.00 46.81 80 PRO A CA 1
ATOM 623 C C . PRO A 1 80 ? -23.242 -4.238 -34.858 1.00 46.81 80 PRO A C 1
ATOM 625 O O . PRO A 1 80 ? -23.152 -4.431 -36.068 1.00 46.81 80 PRO A O 1
ATOM 628 N N . VAL A 1 81 ? -24.404 -4.367 -34.217 1.00 38.84 81 VAL A N 1
ATOM 629 C CA . VAL A 1 81 ? -25.671 -4.206 -34.939 1.00 38.84 81 VAL A CA 1
ATOM 630 C C . VAL A 1 81 ? -26.768 -3.652 -34.026 1.00 38.84 81 VAL A C 1
ATOM 632 O O . VAL A 1 81 ? -27.224 -4.288 -33.086 1.00 38.84 81 VAL A O 1
ATOM 635 N N . SER A 1 82 ? -27.147 -2.410 -34.334 1.00 36.72 82 SER A N 1
ATOM 636 C CA . SER A 1 82 ? -28.477 -1.809 -34.197 1.00 36.72 82 SER A CA 1
ATOM 637 C C . SER A 1 82 ? -29.288 -2.070 -32.914 1.00 36.72 82 SER A C 1
ATOM 639 O O . SER A 1 82 ? -29.978 -3.076 -32.786 1.00 36.72 82 SER A O 1
ATOM 641 N N . SER A 1 83 ? -29.439 -1.044 -32.075 1.00 31.97 83 SER A N 1
ATOM 642 C CA . SER A 1 83 ? -30.673 -0.234 -32.105 1.00 31.97 83 SER A CA 1
ATOM 643 C C . SER A 1 83 ? -30.602 0.945 -31.129 1.00 31.97 83 SER A C 1
ATOM 645 O O . SER A 1 83 ? -30.121 0.837 -30.005 1.00 31.97 83 SER A O 1
ATOM 647 N N . VAL A 1 84 ? -31.074 2.089 -31.618 1.00 41.94 84 VAL A N 1
ATOM 648 C CA . VAL A 1 84 ? -31.242 3.365 -30.917 1.00 41.94 84 VAL A CA 1
ATOM 649 C C . VAL A 1 84 ? -32.101 3.180 -29.667 1.00 41.94 84 VAL A C 1
ATOM 651 O O . VAL A 1 84 ? -33.187 2.616 -29.778 1.00 41.94 84 VAL A O 1
ATOM 654 N N . ARG A 1 85 ? -31.650 3.711 -28.523 1.00 33.00 85 ARG A N 1
ATOM 655 C CA . ARG A 1 85 ? -32.484 4.167 -27.397 1.00 33.00 85 ARG A CA 1
ATOM 656 C C . ARG A 1 85 ? -31.687 5.176 -26.569 1.00 33.00 85 ARG A C 1
ATOM 658 O O . ARG A 1 85 ? -30.761 4.815 -25.850 1.00 33.00 85 ARG A O 1
ATOM 665 N N . GLU A 1 86 ? -32.048 6.441 -26.728 1.00 44.94 86 GLU A N 1
ATOM 666 C CA . GLU A 1 86 ? -31.707 7.532 -25.820 1.00 44.94 86 GLU A CA 1
ATOM 667 C C . GLU A 1 86 ? -32.389 7.279 -24.474 1.00 44.94 86 GLU A C 1
ATOM 669 O O . GLU A 1 86 ? -33.601 7.104 -24.469 1.00 44.94 86 GLU A O 1
ATOM 674 N N . TYR A 1 87 ? -31.641 7.274 -23.368 1.00 35.00 87 TYR A N 1
ATOM 675 C CA . TYR A 1 87 ? -32.093 7.809 -22.081 1.00 35.00 87 TYR A CA 1
ATOM 676 C C . TYR A 1 87 ? -30.892 8.275 -21.256 1.00 35.00 87 TYR A C 1
ATOM 678 O O . TYR A 1 87 ? -29.841 7.640 -21.197 1.00 35.00 87 TYR A O 1
ATOM 686 N N . ASP A 1 88 ? -31.128 9.439 -20.681 1.00 32.97 88 ASP A N 1
ATOM 687 C CA . ASP A 1 88 ? -30.319 10.285 -19.829 1.00 32.97 88 ASP A CA 1
ATOM 688 C C . ASP A 1 88 ? -30.004 9.658 -18.455 1.00 32.97 88 ASP A C 1
ATOM 690 O O . ASP A 1 88 ? -30.722 8.790 -17.957 1.00 32.97 88 ASP A O 1
ATOM 694 N N . ASN A 1 89 ? -28.981 10.241 -17.835 1.00 32.69 89 ASN A N 1
ATOM 695 C CA . ASN A 1 89 ? -28.706 10.322 -16.407 1.00 32.69 89 ASN A CA 1
ATOM 696 C C . ASN A 1 89 ? -27.676 9.376 -15.739 1.00 32.69 89 ASN A C 1
ATOM 698 O O . ASN A 1 89 ? -27.770 8.152 -15.706 1.00 32.69 89 ASN A O 1
ATOM 702 N N . ASP A 1 90 ? -26.766 10.085 -15.070 1.00 31.12 90 ASP A N 1
ATOM 703 C CA . ASP A 1 90 ? -26.139 9.823 -13.782 1.00 31.12 90 ASP A CA 1
ATOM 704 C C . ASP A 1 90 ? -24.896 8.932 -13.646 1.00 31.12 90 ASP A C 1
ATOM 706 O O . ASP A 1 90 ? -24.900 7.704 -13.685 1.00 31.12 90 ASP A O 1
ATOM 710 N N . THR A 1 91 ? -23.832 9.616 -13.218 1.00 39.50 91 THR A N 1
ATOM 711 C CA . THR A 1 91 ? -22.787 9.103 -12.326 1.00 39.50 91 THR A CA 1
ATOM 712 C C . THR A 1 91 ? -21.979 7.906 -12.822 1.00 39.50 91 THR A C 1
ATOM 714 O O . THR A 1 91 ? -21.902 6.854 -12.187 1.00 39.50 91 THR A O 1
ATOM 717 N N . SER A 1 92 ? -21.166 8.125 -13.857 1.00 36.75 92 SER A N 1
ATOM 718 C CA . SER A 1 92 ? -19.888 7.408 -13.920 1.00 36.75 92 SER A CA 1
ATOM 719 C C . SER A 1 92 ? -18.992 7.914 -12.780 1.00 36.75 92 SER A C 1
ATOM 721 O O . SER A 1 92 ? -18.089 8.724 -12.997 1.00 36.75 92 SER A O 1
ATOM 723 N N . VAL A 1 93 ? -19.239 7.443 -11.552 1.00 37.78 93 VAL A N 1
ATOM 724 C CA . VAL A 1 93 ? -18.326 7.611 -10.419 1.00 37.78 93 VAL A CA 1
ATOM 725 C C . VAL A 1 93 ? -17.018 6.941 -10.819 1.00 37.78 93 VAL A C 1
ATOM 727 O O . VAL A 1 93 ? -16.869 5.718 -10.731 1.00 37.78 93 VAL A O 1
ATOM 730 N N . LYS A 1 94 ? -16.062 7.742 -11.298 1.00 45.69 94 LYS A N 1
ATOM 731 C CA . LYS A 1 94 ? -14.681 7.330 -11.552 1.00 45.69 94 LYS A CA 1
ATOM 732 C C . LYS A 1 94 ? -14.032 6.987 -10.209 1.00 45.69 94 LYS A C 1
ATOM 734 O O . LYS A 1 94 ? -13.268 7.750 -9.640 1.00 45.69 94 LYS A O 1
ATOM 739 N N . SER A 1 95 ? -14.363 5.818 -9.666 1.00 44.69 95 SER A N 1
ATOM 740 C CA . SER A 1 95 ? -13.841 5.312 -8.394 1.00 44.69 95 SER A CA 1
ATOM 741 C C . SER A 1 95 ? -12.448 4.710 -8.595 1.00 44.69 95 SER A C 1
ATOM 743 O O . SER A 1 95 ? -12.237 3.509 -8.417 1.00 44.69 95 SER A O 1
ATOM 745 N N . CYS A 1 96 ? -11.509 5.546 -9.031 1.00 47.72 96 CYS A N 1
ATOM 746 C CA . CYS A 1 96 ? -10.109 5.178 -9.223 1.00 47.72 96 CYS A CA 1
ATOM 747 C C . CYS A 1 96 ? -9.147 6.139 -8.488 1.00 47.72 96 CYS A C 1
ATOM 749 O O . CYS A 1 96 ? -7.945 5.956 -8.564 1.00 47.72 96 CYS A O 1
ATOM 751 N N . GLU A 1 97 ? -9.652 7.115 -7.721 1.00 56.72 97 GLU A N 1
ATOM 752 C CA . GLU A 1 97 ? -8.849 8.184 -7.084 1.00 56.72 97 GLU A CA 1
ATOM 753 C C . GLU A 1 97 ? -8.443 7.903 -5.628 1.00 56.72 97 GLU A C 1
ATOM 755 O O . GLU A 1 97 ? -8.439 8.788 -4.780 1.00 56.72 97 GLU A O 1
ATOM 760 N N . ASN A 1 98 ? -8.183 6.651 -5.267 1.00 72.38 98 ASN A N 1
ATOM 761 C CA . ASN A 1 98 ? -8.124 6.294 -3.849 1.00 72.38 98 ASN A CA 1
ATOM 762 C C . ASN A 1 98 ? -6.828 5.618 -3.392 1.00 72.38 98 ASN A C 1
ATOM 764 O O . ASN A 1 98 ? -6.751 5.210 -2.231 1.00 72.38 98 ASN A O 1
ATOM 768 N N . SER A 1 99 ? -5.830 5.473 -4.261 1.00 88.69 99 SER A N 1
ATOM 769 C CA . SER A 1 99 ? -4.519 4.982 -3.828 1.00 88.69 99 SER A CA 1
ATOM 770 C C . SER A 1 99 ? -3.687 6.136 -3.272 1.00 88.69 99 SER A C 1
ATOM 772 O O . SER A 1 99 ? -3.956 7.297 -3.564 1.00 88.69 99 SER A O 1
ATOM 774 N N . MET A 1 100 ? -2.727 5.839 -2.399 1.00 91.44 100 MET A N 1
ATOM 775 C CA . MET A 1 100 ? -1.982 6.891 -1.703 1.00 91.44 100 MET A CA 1
ATOM 776 C C . MET A 1 100 ? -0.537 6.485 -1.456 1.00 91.44 100 MET A C 1
ATOM 778 O O . MET A 1 100 ? -0.258 5.341 -1.089 1.00 91.44 100 MET A O 1
ATOM 782 N N . VAL A 1 101 ? 0.372 7.444 -1.610 1.00 91.44 101 VAL A N 1
ATOM 783 C CA . VAL A 1 101 ? 1.766 7.325 -1.183 1.00 91.44 101 VAL A CA 1
ATOM 784 C C . VAL A 1 101 ? 1.920 8.005 0.174 1.00 91.44 101 VAL A C 1
ATOM 786 O O . VAL A 1 101 ? 1.551 9.164 0.345 1.00 91.44 101 VAL A O 1
ATOM 789 N N . PHE A 1 102 ? 2.474 7.288 1.146 1.00 90.81 102 PHE A N 1
ATOM 790 C CA . PHE A 1 102 ? 2.790 7.831 2.465 1.00 90.81 102 PHE A CA 1
ATOM 791 C C . PHE A 1 102 ? 4.291 8.010 2.618 1.00 90.81 102 PHE A C 1
ATOM 793 O O . PHE A 1 102 ? 5.058 7.138 2.228 1.00 90.81 102 PHE A O 1
ATOM 800 N N . SER A 1 103 ? 4.715 9.078 3.291 1.00 87.38 103 SER A N 1
ATOM 801 C CA . SER A 1 103 ? 6.132 9.317 3.587 1.00 87.38 103 SER A CA 1
ATOM 802 C C . SER A 1 103 ? 6.726 8.340 4.605 1.00 87.38 103 SER A C 1
ATOM 804 O O . SER A 1 103 ? 7.943 8.222 4.721 1.00 87.38 103 SER A O 1
ATOM 806 N N . SER A 1 104 ? 5.892 7.613 5.356 1.00 87.75 104 SER A N 1
ATOM 807 C CA . SER A 1 104 ? 6.353 6.572 6.275 1.00 87.75 104 SER A CA 1
ATOM 808 C C . SER A 1 104 ? 5.267 5.544 6.597 1.00 87.75 104 SER A C 1
ATOM 810 O O . SER A 1 104 ? 4.066 5.817 6.515 1.00 87.75 104 SER A O 1
ATOM 812 N N . LEU A 1 105 ? 5.700 4.355 7.023 1.00 89.56 105 LEU A N 1
ATOM 813 C CA . LEU A 1 105 ? 4.801 3.283 7.445 1.00 89.56 105 LEU A CA 1
ATOM 814 C C . LEU A 1 105 ? 3.913 3.653 8.652 1.00 89.56 105 LEU A C 1
ATOM 816 O O . LEU A 1 105 ? 2.714 3.371 8.598 1.00 89.56 105 LEU A O 1
ATOM 820 N N . PRO A 1 106 ? 4.420 4.305 9.723 1.00 90.56 106 PRO A N 1
ATOM 821 C CA . PRO A 1 106 ? 3.570 4.723 10.836 1.00 90.56 106 PRO A CA 1
ATOM 822 C C . PRO A 1 106 ? 2.432 5.657 10.411 1.00 90.56 106 PRO A C 1
ATOM 824 O O . PRO A 1 106 ? 1.325 5.530 10.931 1.00 90.56 106 PRO A O 1
ATOM 827 N N . LEU A 1 107 ? 2.670 6.552 9.445 1.00 90.44 107 LEU A N 1
ATOM 828 C CA . LEU A 1 107 ? 1.632 7.443 8.919 1.00 90.44 107 LEU A CA 1
ATOM 829 C C . LEU A 1 107 ? 0.549 6.672 8.157 1.00 90.44 107 LEU A C 1
ATOM 831 O O . LEU A 1 107 ? -0.633 6.920 8.390 1.00 90.44 107 LEU A O 1
ATOM 835 N N . ALA A 1 108 ? 0.935 5.699 7.327 1.00 92.44 108 ALA A N 1
ATOM 836 C CA . ALA A 1 108 ? -0.015 4.836 6.625 1.00 92.44 108 ALA A CA 1
ATOM 837 C C . ALA A 1 108 ? -0.900 4.042 7.605 1.00 92.44 108 ALA A C 1
ATOM 839 O O . ALA A 1 108 ? -2.119 3.979 7.449 1.00 92.44 108 ALA A O 1
ATOM 840 N N . ILE A 1 109 ? -0.304 3.479 8.662 1.00 92.12 109 ILE A N 1
ATOM 841 C CA . ILE A 1 109 ? -1.051 2.738 9.690 1.00 92.12 109 ILE A CA 1
ATOM 842 C C . ILE A 1 109 ? -1.962 3.675 10.491 1.00 92.12 109 ILE A C 1
ATOM 844 O O . ILE A 1 109 ? -3.105 3.323 10.773 1.00 92.12 109 ILE A O 1
ATOM 848 N N . ASN A 1 110 ? -1.496 4.876 10.839 1.00 92.12 110 ASN A N 1
ATOM 849 C CA . ASN A 1 110 ? -2.321 5.867 11.527 1.00 92.12 110 ASN A CA 1
ATOM 850 C C . ASN A 1 110 ? -3.524 6.302 10.676 1.00 92.12 110 ASN A C 1
ATOM 852 O O . ASN A 1 110 ? -4.628 6.436 11.195 1.00 92.12 110 ASN A O 1
ATOM 856 N N . TYR A 1 111 ? -3.334 6.469 9.366 1.00 92.25 111 TYR A N 1
ATOM 857 C CA . TYR A 1 111 ? -4.423 6.745 8.432 1.00 92.25 111 TYR A CA 1
ATOM 858 C C . TYR A 1 111 ? -5.465 5.617 8.409 1.00 92.25 111 TYR A C 1
ATOM 860 O O . TYR A 1 111 ? -6.663 5.889 8.499 1.00 92.25 111 TYR A O 1
ATOM 868 N N . LEU A 1 112 ? -5.027 4.353 8.354 1.00 91.88 112 LEU A N 1
ATOM 869 C CA . LEU A 1 112 ? -5.927 3.194 8.412 1.00 91.88 112 LEU A CA 1
ATOM 870 C C . LEU A 1 112 ? -6.732 3.161 9.719 1.00 91.88 112 LEU A C 1
ATOM 872 O O . LEU A 1 112 ? -7.940 2.942 9.682 1.00 91.88 112 LEU A O 1
ATOM 876 N N . ARG A 1 113 ? -6.083 3.426 10.860 1.00 91.44 113 ARG A N 1
ATOM 877 C CA . ARG A 1 113 ? -6.752 3.502 12.170 1.00 91.44 113 ARG A CA 1
ATOM 878 C C . ARG A 1 113 ? -7.809 4.591 12.204 1.00 91.44 113 ARG A C 1
ATOM 880 O O . ARG A 1 113 ? -8.963 4.294 12.477 1.00 91.44 113 ARG A O 1
ATOM 887 N N . LYS A 1 114 ? -7.435 5.820 11.840 1.00 91.50 114 LYS A N 1
ATOM 888 C CA . LYS A 1 114 ? -8.367 6.953 11.806 1.00 91.50 114 LYS A CA 1
ATOM 889 C C . LYS A 1 114 ? -9.556 6.684 10.891 1.00 91.50 114 LYS A C 1
ATOM 891 O O . LYS A 1 114 ? -10.675 7.030 11.239 1.00 91.50 114 LYS A O 1
ATOM 896 N N . THR A 1 115 ? -9.325 6.030 9.754 1.00 89.50 115 THR A N 1
ATOM 897 C CA . THR A 1 115 ? -10.396 5.660 8.819 1.00 89.50 115 THR A CA 1
ATOM 898 C C . THR A 1 115 ? -11.369 4.657 9.451 1.00 89.50 115 THR A C 1
ATOM 900 O O . THR A 1 115 ? -12.577 4.822 9.326 1.00 89.50 115 THR A O 1
ATOM 903 N N . ALA A 1 116 ? -10.862 3.647 10.163 1.00 89.12 116 ALA A N 1
ATOM 904 C CA . ALA A 1 116 ? -11.695 2.678 10.880 1.00 89.12 116 ALA A CA 1
ATOM 905 C C . ALA A 1 116 ? -12.410 3.283 12.108 1.00 89.12 116 ALA A C 1
ATOM 907 O O . ALA A 1 116 ? -13.500 2.849 12.467 1.00 89.12 116 ALA A O 1
ATOM 908 N N . GLU A 1 117 ? -11.806 4.278 12.764 1.00 89.25 117 GLU A N 1
ATOM 909 C CA . GLU A 1 117 ? -12.397 4.980 13.911 1.00 89.25 117 GLU A CA 1
ATOM 910 C C . GLU A 1 117 ? -13.517 5.942 13.496 1.00 89.25 117 GLU A C 1
ATOM 912 O O . GLU A 1 117 ? -14.525 6.046 14.196 1.00 89.25 117 GLU A O 1
ATOM 917 N N . GLN A 1 118 ? -13.340 6.639 12.369 1.00 90.12 118 GLN A N 1
ATOM 918 C CA . GLN A 1 118 ? -14.313 7.593 11.835 1.00 90.12 118 GLN A CA 1
ATOM 919 C C . GLN A 1 118 ? -15.596 6.908 11.362 1.00 90.12 118 GLN A C 1
ATOM 921 O O . GLN A 1 118 ? -16.682 7.431 11.600 1.00 90.12 118 GLN A O 1
ATOM 926 N N . ASP A 1 119 ? -15.481 5.737 10.733 1.00 87.12 119 ASP A N 1
ATOM 927 C CA . ASP A 1 119 ? -16.628 4.957 10.281 1.00 87.12 119 ASP A CA 1
ATOM 928 C C . ASP A 1 119 ? -16.593 3.543 10.867 1.00 87.12 119 ASP A C 1
ATOM 930 O O . ASP A 1 119 ? -16.002 2.614 10.313 1.00 87.12 119 ASP A O 1
ATOM 934 N N . LYS A 1 120 ? -17.294 3.372 11.994 1.00 82.00 120 LYS A N 1
ATOM 935 C CA . LYS A 1 120 ? -17.409 2.082 12.692 1.00 82.00 120 LYS A CA 1
ATOM 936 C C . LYS A 1 120 ? -18.136 1.008 11.875 1.00 82.00 120 LYS A C 1
ATOM 938 O O . LYS A 1 120 ? -18.077 -0.166 12.240 1.00 82.00 120 LYS A O 1
ATOM 943 N N . SER A 1 121 ? -18.827 1.386 10.799 1.00 85.50 121 SER A N 1
ATOM 944 C CA . SER A 1 121 ? -19.496 0.441 9.900 1.00 85.50 121 SER A CA 1
ATOM 945 C C . SER A 1 121 ? -18.526 -0.150 8.874 1.00 85.50 121 SER A C 1
ATOM 947 O O . SER A 1 121 ? -18.808 -1.194 8.281 1.00 85.50 121 SER A O 1
ATOM 949 N N . VAL A 1 122 ? -17.363 0.479 8.674 1.00 84.69 122 VAL A N 1
ATOM 950 C CA . VAL A 1 122 ? -16.354 0.036 7.712 1.00 84.69 122 VAL A CA 1
ATOM 951 C C . VAL A 1 122 ? -15.420 -0.988 8.347 1.00 84.69 122 VAL A C 1
ATOM 953 O O . VAL A 1 122 ? -14.769 -0.756 9.362 1.00 84.69 122 VAL A O 1
ATOM 956 N N . ARG A 1 123 ? -15.294 -2.142 7.688 1.00 86.75 123 ARG A N 1
ATOM 957 C CA . ARG A 1 123 ? -14.286 -3.158 8.010 1.00 86.75 123 ARG A CA 1
ATOM 958 C C . ARG A 1 123 ? -13.156 -3.096 6.992 1.00 86.75 123 ARG A C 1
ATOM 960 O O . ARG A 1 123 ? -13.350 -3.430 5.825 1.00 86.75 123 ARG A O 1
ATOM 967 N N . LEU A 1 124 ? -11.969 -2.692 7.441 1.00 89.12 124 LEU A N 1
ATOM 968 C CA . LEU A 1 124 ? -10.771 -2.644 6.604 1.00 89.12 124 LEU A CA 1
ATOM 969 C C . LEU A 1 124 ? -10.033 -3.986 6.654 1.00 89.12 124 LEU A C 1
ATOM 971 O O . LEU A 1 124 ? -9.574 -4.412 7.709 1.00 89.12 124 LEU A O 1
ATOM 975 N N . GLN A 1 125 ? -9.887 -4.632 5.499 1.00 90.94 125 GLN A N 1
ATOM 976 C CA . GLN A 1 125 ? -9.003 -5.784 5.317 1.00 90.94 125 GLN A CA 1
ATOM 977 C C . GLN A 1 125 ? -7.796 -5.338 4.495 1.00 90.94 125 GLN A C 1
ATOM 979 O O . GLN A 1 125 ? -7.957 -4.784 3.408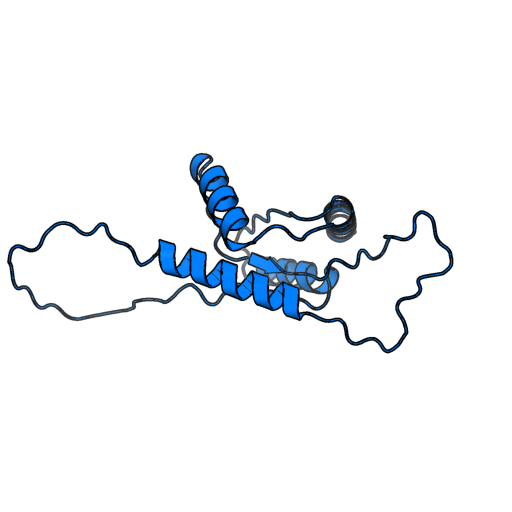 1.00 90.94 125 GLN A O 1
ATOM 984 N N . VAL A 1 126 ? -6.589 -5.541 5.027 1.00 92.75 126 VAL A N 1
ATOM 985 C CA . VAL A 1 126 ? -5.350 -5.013 4.444 1.00 92.75 126 VAL A CA 1
ATOM 986 C C . VAL A 1 126 ? -4.393 -6.159 4.144 1.00 92.75 126 VAL A C 1
ATOM 988 O O . VAL A 1 126 ? -3.962 -6.867 5.052 1.00 92.75 126 VAL A O 1
ATOM 991 N N . LEU A 1 127 ? -4.032 -6.317 2.870 1.00 92.69 127 LEU A N 1
ATOM 992 C CA . LEU A 1 127 ? -2.945 -7.194 2.445 1.00 92.69 127 LEU A CA 1
ATOM 993 C C . LEU A 1 127 ? -1.631 -6.412 2.476 1.00 92.69 127 LEU A C 1
ATOM 995 O O . LEU A 1 127 ? -1.457 -5.452 1.727 1.00 92.69 127 LEU A O 1
ATOM 999 N N . VAL A 1 128 ? -0.695 -6.845 3.317 1.00 91.88 128 VAL A N 1
ATOM 1000 C CA . VAL A 1 128 ? 0.659 -6.284 3.366 1.00 91.88 128 VAL A CA 1
ATOM 1001 C C . VAL A 1 128 ? 1.564 -7.121 2.471 1.00 91.88 128 VAL A C 1
ATOM 1003 O O . VAL A 1 128 ? 1.707 -8.323 2.676 1.00 91.88 128 VAL A O 1
ATOM 1006 N N . THR A 1 129 ? 2.187 -6.482 1.485 1.00 88.81 129 THR A N 1
ATOM 1007 C CA . THR A 1 129 ? 3.125 -7.113 0.548 1.00 88.81 129 THR A CA 1
ATOM 1008 C C . THR A 1 129 ? 4.381 -6.260 0.393 1.00 88.81 129 THR A C 1
ATOM 1010 O O . THR A 1 129 ? 4.366 -5.071 0.701 1.00 88.81 129 THR A O 1
ATOM 1013 N N . GLY A 1 130 ? 5.478 -6.864 -0.065 1.00 85.38 130 GLY A N 1
ATOM 1014 C CA . GLY A 1 130 ? 6.782 -6.222 -0.194 1.00 85.38 130 GLY A CA 1
ATOM 1015 C C . GLY A 1 130 ? 7.875 -7.084 0.423 1.00 85.38 130 GLY A C 1
ATOM 1016 O O . GLY A 1 130 ? 8.164 -8.171 -0.071 1.00 85.38 130 GLY A O 1
ATOM 1017 N N . SER A 1 131 ? 8.493 -6.598 1.499 1.00 84.81 131 SER A N 1
ATOM 1018 C CA . SER A 1 131 ? 9.583 -7.289 2.190 1.00 84.81 131 SER A CA 1
ATOM 1019 C C . SER A 1 131 ? 9.134 -7.908 3.517 1.00 84.81 131 SER A C 1
ATOM 1021 O O . SER A 1 131 ? 8.201 -7.434 4.164 1.00 84.81 131 SER A O 1
ATOM 1023 N N . ILE A 1 132 ? 9.844 -8.946 3.972 1.00 86.31 132 ILE A N 1
ATOM 1024 C CA . ILE A 1 132 ? 9.622 -9.539 5.303 1.00 86.31 132 ILE A CA 1
ATOM 1025 C C . ILE A 1 132 ? 9.830 -8.518 6.433 1.00 86.31 132 ILE A C 1
ATOM 1027 O O . ILE A 1 132 ? 9.125 -8.557 7.438 1.00 86.31 132 ILE A O 1
ATOM 1031 N N . HIS A 1 133 ? 10.743 -7.561 6.239 1.00 84.50 133 HIS A N 1
ATOM 1032 C CA . HIS A 1 133 ? 10.983 -6.463 7.175 1.00 84.50 133 HIS A CA 1
ATOM 1033 C C . HIS A 1 133 ? 9.760 -5.552 7.294 1.00 84.50 133 HIS A C 1
ATOM 1035 O O . HIS A 1 133 ? 9.341 -5.249 8.406 1.00 84.50 133 HIS A O 1
ATOM 1041 N N . LEU A 1 134 ? 9.134 -5.189 6.167 1.00 87.56 134 LEU A N 1
ATOM 1042 C CA . LEU A 1 134 ? 7.892 -4.414 6.163 1.00 87.56 134 LEU A CA 1
ATOM 1043 C C . LEU A 1 134 ? 6.783 -5.143 6.929 1.00 87.56 134 LEU A C 1
ATOM 1045 O O . LEU A 1 134 ? 6.110 -4.539 7.759 1.00 87.56 134 LEU A O 1
ATOM 1049 N N . ILE A 1 135 ? 6.617 -6.446 6.689 1.00 88.56 135 ILE A N 1
ATOM 1050 C CA . ILE A 1 135 ? 5.628 -7.263 7.406 1.00 88.56 135 ILE A CA 1
ATOM 1051 C C . ILE A 1 135 ? 5.923 -7.253 8.913 1.00 88.56 135 ILE A C 1
ATOM 1053 O O . ILE A 1 135 ? 5.018 -7.028 9.717 1.00 88.56 135 ILE A O 1
ATOM 1057 N N . GLY A 1 136 ? 7.188 -7.436 9.303 1.00 88.75 136 GLY A N 1
ATOM 1058 C CA . GLY A 1 136 ? 7.620 -7.369 10.700 1.00 88.75 136 GLY A CA 1
ATOM 1059 C C . GLY A 1 136 ? 7.334 -6.014 11.354 1.00 88.75 136 GLY A C 1
ATOM 1060 O O . GLY A 1 136 ? 6.834 -5.965 12.480 1.00 88.75 136 GLY A O 1
ATOM 1061 N N . ASP A 1 137 ? 7.588 -4.919 10.642 1.00 87.94 137 ASP A N 1
ATOM 1062 C CA . ASP A 1 137 ? 7.340 -3.561 11.128 1.00 87.94 137 ASP A CA 1
ATOM 1063 C C . ASP A 1 137 ? 5.843 -3.271 11.267 1.00 87.94 137 ASP A C 1
ATOM 1065 O O . ASP A 1 137 ? 5.425 -2.709 12.281 1.00 87.94 137 ASP A O 1
ATOM 1069 N N . VAL A 1 138 ? 5.014 -3.723 10.317 1.00 90.62 138 VAL A N 1
ATOM 1070 C CA . VAL A 1 138 ? 3.551 -3.627 10.435 1.00 90.62 138 VAL A CA 1
ATOM 1071 C C . VAL A 1 138 ? 3.059 -4.399 11.653 1.00 90.62 138 VAL A C 1
ATOM 1073 O O . VAL A 1 138 ? 2.311 -3.844 12.454 1.00 90.62 138 VAL A O 1
ATOM 1076 N N . LEU A 1 139 ? 3.494 -5.649 11.839 1.00 90.31 139 LEU A N 1
ATOM 1077 C CA . LEU A 1 139 ? 3.070 -6.465 12.980 1.00 90.31 139 LEU A CA 1
ATOM 1078 C C . LEU A 1 139 ? 3.416 -5.800 14.315 1.00 90.31 139 LEU A C 1
ATOM 1080 O O . LEU A 1 139 ? 2.587 -5.792 15.222 1.00 90.31 139 LEU A O 1
ATOM 1084 N N . LYS A 1 140 ? 4.608 -5.204 14.436 1.00 88.12 140 LYS A N 1
ATOM 1085 C CA . LYS A 1 140 ? 4.999 -4.442 15.631 1.00 88.12 140 LYS A CA 1
ATOM 1086 C C . LYS A 1 140 ? 4.130 -3.205 15.829 1.00 88.12 140 LYS A C 1
ATOM 1088 O O . LYS A 1 140 ? 3.679 -2.955 16.941 1.00 88.12 140 LYS A O 1
ATOM 1093 N N . LEU A 1 141 ? 3.903 -2.430 14.768 1.00 89.31 141 LEU A N 1
ATOM 1094 C CA . LEU A 1 141 ? 3.134 -1.190 14.844 1.00 89.31 141 LEU A CA 1
ATOM 1095 C C . LEU A 1 141 ? 1.668 -1.452 15.175 1.00 89.31 141 LEU A C 1
ATOM 1097 O O . LEU A 1 141 ? 1.098 -0.683 15.943 1.00 89.31 141 LEU A O 1
ATOM 1101 N N . VAL A 1 142 ? 1.074 -2.524 14.643 1.00 88.12 142 VAL A N 1
ATOM 1102 C CA . VAL A 1 142 ? -0.316 -2.917 14.916 1.00 88.12 142 VAL A CA 1
ATOM 1103 C C . VAL A 1 142 ? -0.471 -3.483 16.329 1.00 88.12 142 VAL A C 1
ATOM 1105 O O . VAL A 1 142 ? -1.443 -3.134 16.983 1.00 88.12 142 VAL A O 1
ATOM 1108 N N . LYS A 1 143 ? 0.491 -4.276 16.828 1.00 82.19 143 LYS A N 1
ATOM 1109 C CA . LYS A 1 143 ? 0.454 -4.875 18.179 1.00 82.19 143 LYS A CA 1
ATOM 1110 C C . LYS A 1 143 ? 0.745 -3.912 19.332 1.00 82.19 143 LYS A C 1
ATOM 1112 O O . LYS A 1 143 ? 0.615 -4.315 20.480 1.00 82.19 143 LYS A O 1
ATOM 1117 N N . LYS A 1 144 ? 1.219 -2.689 19.072 1.00 63.44 144 LYS A N 1
ATOM 1118 C CA . LYS A 1 144 ? 1.710 -1.788 20.132 1.00 63.44 144 LYS A CA 1
ATOM 1119 C C . LYS A 1 144 ? 0.609 -1.184 21.031 1.00 63.44 144 LYS A C 1
ATOM 1121 O O . LYS A 1 144 ? 0.928 -0.275 21.790 1.00 63.44 144 LYS A O 1
ATOM 1126 N N . TYR A 1 145 ? -0.630 -1.667 20.954 1.00 47.16 145 TYR A N 1
ATOM 1127 C CA . TYR A 1 145 ? -1.750 -1.296 21.820 1.00 47.16 145 TYR A CA 1
ATOM 1128 C C . TYR A 1 145 ? -2.671 -2.496 22.016 1.00 47.16 145 TYR A C 1
ATOM 1130 O O . TYR A 1 145 ? -3.037 -3.105 20.985 1.00 47.16 145 TYR A O 1
#

Foldseek 3Di:
DDDDDLLVVVVVVQVVCVVVVDHDLEAEAEDPDQPPPPDPDPPDDPPPDPDPDCVVVVVNLVSNLVVVQVVVPDDDDDDDDDDDDDDDDDDPPSSSPHYYYDHHPLVVVVVVVVVCVVDVVDDDDDDDDDDPSSVVRVVCSVPVD